Protein AF-A0AAW2UUD4-F1 (afdb_monomer_lite)

Foldseek 3Di:
DPVPVVVVVPPPVCVVVVVVVVVVVVVVVLVVQLVVLVVCLQPDDDDPPDDLVVLLVVLVVSVVSNVVSVSPDDPVVSVVSSD

Structure (mmCIF, N/CA/C/O backbone):
data_AF-A0AAW2UUD4-F1
#
_entry.id   AF-A0AAW2UUD4-F1
#
loop_
_atom_site.group_PDB
_atom_site.id
_atom_site.type_symbol
_atom_site.label_atom_id
_atom_site.label_alt_id
_atom_site.label_comp_id
_atom_site.label_asym_id
_atom_site.label_entity_id
_atom_site.label_seq_id
_atom_site.pdbx_PDB_ins_code
_atom_site.Cartn_x
_atom_site.Cartn_y
_atom_site.Cartn_z
_atom_site.occupancy
_atom_site.B_iso_or_equiv
_atom_site.auth_seq_id
_atom_site.auth_comp_id
_atom_site.auth_asym_id
_atom_site.auth_atom_id
_atom_site.pdbx_PDB_model_num
ATOM 1 N N . MET A 1 1 ? 43.288 19.122 -24.472 1.00 50.44 1 MET A N 1
ATOM 2 C CA . MET A 1 1 ? 43.135 18.081 -23.431 1.00 50.44 1 MET A CA 1
ATOM 3 C C . MET A 1 1 ? 41.669 17.685 -23.359 1.00 50.44 1 MET A C 1
ATOM 5 O O . MET A 1 1 ? 40.951 18.127 -22.474 1.00 50.44 1 MET A O 1
ATOM 9 N N . THR A 1 2 ? 41.202 16.925 -24.350 1.00 50.16 2 THR A N 1
ATOM 10 C CA . THR A 1 2 ? 39.768 16.612 -24.508 1.00 50.16 2 THR A CA 1
ATOM 11 C C . THR A 1 2 ? 39.555 15.235 -25.140 1.00 50.16 2 THR A C 1
ATOM 13 O O . THR A 1 2 ? 38.494 14.967 -25.694 1.00 50.16 2 THR A O 1
ATOM 16 N N . ASN A 1 3 ? 40.571 14.366 -25.090 1.00 56.78 3 ASN A N 1
ATOM 17 C CA . ASN A 1 3 ? 40.540 13.072 -25.769 1.00 56.78 3 ASN A CA 1
ATOM 18 C C . ASN A 1 3 ? 40.599 11.895 -24.801 1.00 56.78 3 ASN A C 1
ATOM 20 O O . ASN A 1 3 ? 40.099 10.835 -25.136 1.00 56.78 3 ASN A O 1
ATOM 24 N N . GLU A 1 4 ? 41.127 12.055 -23.592 1.00 54.59 4 GLU A N 1
ATOM 25 C CA . GLU A 1 4 ? 41.290 10.944 -22.653 1.00 54.59 4 GLU A CA 1
ATOM 26 C C . GLU A 1 4 ? 39.951 10.530 -22.030 1.00 54.59 4 GLU A C 1
ATOM 28 O O . GLU A 1 4 ? 39.638 9.345 -21.987 1.00 54.59 4 GLU A O 1
ATOM 33 N N . ILE A 1 5 ? 39.116 11.501 -21.637 1.00 54.44 5 ILE A N 1
ATOM 34 C CA . ILE A 1 5 ? 37.762 11.242 -21.113 1.00 54.44 5 ILE A CA 1
ATOM 35 C C . ILE A 1 5 ? 36.858 10.707 -22.228 1.00 54.44 5 ILE A C 1
ATOM 37 O O . ILE A 1 5 ? 36.159 9.717 -22.045 1.00 54.44 5 ILE A O 1
ATOM 41 N N . ARG A 1 6 ? 36.915 11.307 -23.421 1.00 51.56 6 ARG A N 1
ATOM 42 C CA . ARG A 1 6 ? 36.102 10.889 -24.570 1.00 51.56 6 ARG A CA 1
ATOM 43 C C . ARG A 1 6 ? 36.478 9.489 -25.072 1.00 51.56 6 ARG A C 1
ATOM 45 O O . ARG A 1 6 ? 35.593 8.697 -25.356 1.00 51.56 6 ARG A O 1
ATOM 52 N N . LYS A 1 7 ? 37.768 9.141 -25.074 1.00 56.75 7 LYS A N 1
ATOM 53 C CA . LYS A 1 7 ? 38.264 7.810 -25.462 1.00 56.75 7 LYS A CA 1
ATOM 54 C C . LYS A 1 7 ? 37.906 6.712 -24.453 1.00 56.75 7 LYS A C 1
ATOM 56 O O . LYS A 1 7 ? 37.838 5.551 -24.844 1.00 56.75 7 LYS A O 1
ATOM 61 N N . GLN A 1 8 ? 37.655 7.057 -23.185 1.00 54.72 8 GLN A N 1
ATOM 62 C CA . GLN A 1 8 ? 37.097 6.106 -22.215 1.00 54.72 8 GLN A CA 1
ATOM 63 C C . GLN A 1 8 ? 35.611 5.814 -22.464 1.00 54.72 8 GLN A C 1
ATOM 65 O O . GLN A 1 8 ? 35.186 4.696 -22.210 1.00 54.72 8 GLN A O 1
ATOM 70 N N . TYR A 1 9 ? 34.854 6.770 -23.012 1.00 53.41 9 TYR A N 1
ATOM 71 C CA . TYR A 1 9 ? 33.440 6.594 -23.370 1.00 53.41 9 TYR A CA 1
ATOM 72 C C . TYR A 1 9 ? 33.207 6.105 -24.816 1.00 53.41 9 TYR A C 1
ATOM 74 O O . TYR A 1 9 ? 32.123 5.618 -25.115 1.00 53.41 9 TYR A O 1
ATOM 82 N N . ASP A 1 10 ? 34.208 6.184 -25.702 1.00 52.56 10 ASP A N 1
ATOM 83 C CA . ASP A 1 10 ? 34.147 5.684 -27.094 1.00 52.56 10 ASP A CA 1
ATOM 84 C C . ASP A 1 10 ? 34.258 4.148 -27.209 1.00 52.56 10 ASP A C 1
ATOM 86 O O . ASP A 1 10 ? 34.219 3.594 -28.312 1.00 52.56 10 ASP A O 1
ATOM 90 N N . ARG A 1 11 ? 34.377 3.419 -26.092 1.00 60.50 11 ARG A N 1
ATOM 91 C CA . ARG A 1 11 ? 34.238 1.958 -26.099 1.00 60.50 11 ARG A CA 1
ATOM 92 C C . 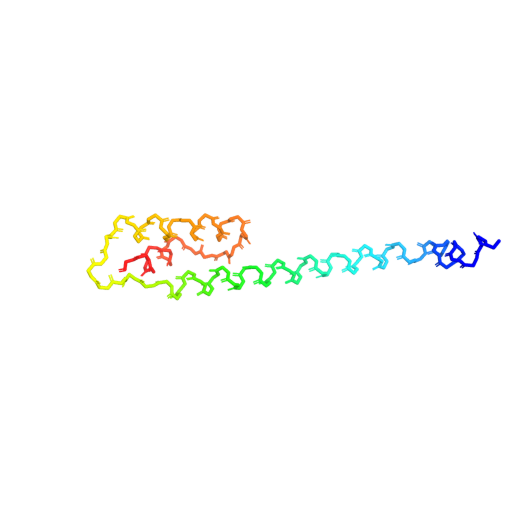ARG A 1 11 ? 32.749 1.642 -26.201 1.00 60.50 11 ARG A C 1
ATOM 94 O O . ARG A 1 11 ? 32.052 1.549 -25.201 1.00 60.50 11 ARG A O 1
ATOM 101 N N . LEU A 1 12 ? 32.260 1.487 -27.429 1.00 55.62 12 LEU A N 1
ATOM 102 C CA . LEU A 1 12 ? 30.879 1.093 -27.754 1.00 55.62 12 LEU A CA 1
ATOM 103 C C . LEU A 1 12 ? 30.387 -0.161 -26.991 1.00 55.62 12 LEU A C 1
ATOM 105 O O . LEU A 1 12 ? 29.179 -0.342 -26.849 1.00 55.62 12 LEU A O 1
ATOM 109 N N . ASP A 1 13 ? 31.300 -0.965 -26.437 1.00 58.62 13 ASP A N 1
ATOM 110 C CA . ASP A 1 13 ? 31.022 -2.100 -25.543 1.00 58.62 13 ASP A CA 1
ATOM 111 C C . ASP A 1 13 ? 30.508 -1.697 -24.137 1.00 58.62 13 ASP A C 1
ATOM 113 O O . ASP A 1 13 ? 29.905 -2.520 -23.447 1.00 58.62 13 ASP A O 1
ATOM 117 N N . ASP A 1 14 ? 30.680 -0.438 -23.712 1.00 66.94 14 ASP A N 1
ATOM 118 C CA . ASP A 1 14 ? 30.239 0.069 -22.400 1.00 66.94 14 ASP A CA 1
ATOM 119 C C . ASP A 1 14 ? 28.790 0.589 -22.400 1.00 66.94 14 ASP A C 1
ATOM 121 O O . ASP A 1 14 ? 28.149 0.636 -21.347 1.00 66.94 14 ASP A O 1
ATOM 125 N N . VAL A 1 15 ? 28.221 0.940 -23.561 1.00 76.56 15 VAL A N 1
ATOM 126 C CA . VAL A 1 15 ? 26.827 1.423 -23.649 1.00 76.56 15 VAL A CA 1
ATOM 127 C C . VAL A 1 15 ? 25.825 0.336 -23.226 1.00 76.56 15 VAL A C 1
ATOM 129 O O . VAL A 1 15 ? 24.971 0.623 -22.380 1.00 76.56 15 VAL A O 1
ATOM 132 N N . PRO A 1 16 ? 25.922 -0.922 -23.710 1.00 81.88 16 PRO A N 1
ATOM 133 C CA . PRO A 1 16 ? 25.076 -2.008 -23.218 1.00 81.88 16 PRO A CA 1
ATOM 134 C C . PRO A 1 16 ? 25.246 -2.260 -21.713 1.00 81.88 16 PRO A C 1
ATOM 136 O O . PRO A 1 16 ? 24.257 -2.496 -21.017 1.00 81.8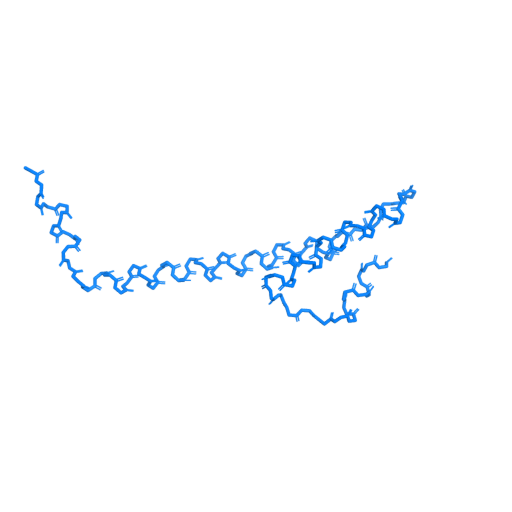8 16 PRO A O 1
ATOM 139 N N . LEU A 1 17 ? 26.476 -2.157 -21.196 1.00 83.25 17 LEU A N 1
ATOM 140 C CA . LEU A 1 17 ? 26.781 -2.333 -19.774 1.00 83.25 17 LEU A CA 1
ATOM 141 C C . LEU A 1 17 ? 26.174 -1.213 -18.911 1.00 83.25 17 LEU A C 1
ATOM 143 O O . LEU A 1 17 ? 25.608 -1.488 -17.852 1.00 83.25 17 LEU A O 1
ATOM 147 N N . MET A 1 18 ? 26.228 0.041 -19.367 1.00 82.81 18 MET A N 1
ATOM 148 C CA . MET A 1 18 ? 25.567 1.172 -18.707 1.00 82.81 18 MET A CA 1
ATOM 149 C C . MET A 1 18 ? 24.048 1.009 -18.689 1.00 82.81 18 MET A C 1
ATOM 151 O O . MET A 1 18 ? 23.431 1.207 -17.643 1.00 82.81 18 MET A O 1
ATOM 155 N N . VAL A 1 19 ? 23.438 0.609 -19.809 1.00 84.12 19 VAL A N 1
ATOM 156 C CA . VAL A 1 19 ? 21.989 0.356 -19.878 1.00 84.12 19 VAL A CA 1
ATOM 157 C C . VAL A 1 19 ? 21.589 -0.790 -18.947 1.00 84.12 19 VAL A C 1
ATOM 159 O O . VAL A 1 19 ? 20.566 -0.690 -18.266 1.00 84.12 19 VAL A O 1
ATOM 162 N N . LEU A 1 20 ? 22.391 -1.857 -18.873 1.00 84.44 20 LEU A N 1
ATOM 163 C CA . LEU A 1 20 ? 22.165 -2.964 -17.944 1.00 84.44 20 LEU A CA 1
ATOM 164 C C . LEU A 1 20 ? 22.216 -2.485 -16.489 1.00 84.44 20 LEU A C 1
ATOM 166 O O . LEU A 1 20 ? 21.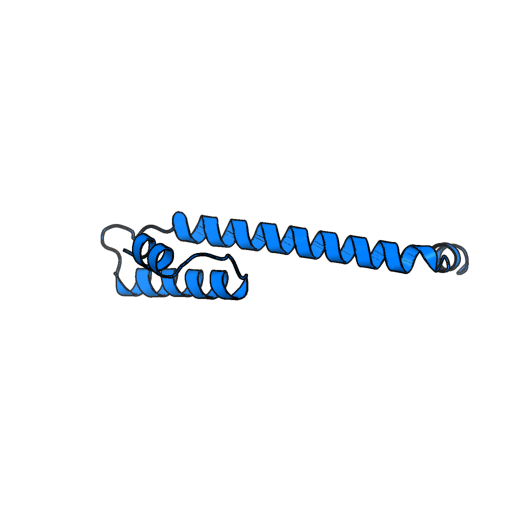266 -2.709 -15.745 1.00 84.44 20 LEU A O 1
ATOM 170 N N . ARG A 1 21 ? 23.265 -1.747 -16.110 1.00 81.50 21 ARG A N 1
ATOM 171 C CA . ARG A 1 21 ? 23.409 -1.178 -14.761 1.00 81.50 21 ARG A CA 1
ATOM 172 C C . ARG A 1 21 ? 22.261 -0.241 -14.405 1.00 81.50 21 ARG A C 1
ATOM 174 O O . ARG A 1 21 ? 21.751 -0.297 -13.292 1.00 81.50 21 ARG A O 1
ATOM 181 N N . MET A 1 22 ? 21.815 0.596 -15.342 1.00 81.06 22 MET A N 1
ATOM 182 C CA . MET A 1 22 ? 20.638 1.441 -15.136 1.00 81.06 22 MET A CA 1
ATOM 183 C C . MET A 1 22 ? 19.392 0.590 -14.888 1.00 81.06 22 MET A C 1
ATOM 185 O O . MET A 1 22 ? 18.697 0.822 -13.904 1.00 81.06 22 MET A O 1
ATOM 189 N N . LYS A 1 23 ? 19.127 -0.427 -15.721 1.00 82.25 23 LYS A N 1
ATOM 190 C CA . LYS A 1 23 ? 17.994 -1.347 -15.523 1.00 82.25 23 LYS A CA 1
ATOM 191 C C . LYS A 1 23 ? 18.052 -2.041 -14.164 1.00 82.25 23 LYS A C 1
ATOM 193 O O . LYS A 1 23 ? 17.033 -2.102 -13.487 1.00 82.25 23 LYS A O 1
ATOM 198 N N . GLU A 1 24 ? 19.216 -2.527 -13.746 1.00 81.81 24 GLU A N 1
ATOM 199 C CA . GLU A 1 24 ? 19.399 -3.152 -12.432 1.00 81.81 24 GLU A CA 1
ATOM 200 C C . GLU A 1 24 ? 19.086 -2.182 -11.293 1.00 81.81 24 GLU A C 1
ATOM 202 O O . GLU A 1 24 ? 18.337 -2.539 -10.384 1.00 81.81 24 GLU A O 1
ATOM 207 N N . VAL A 1 25 ? 19.588 -0.944 -11.366 1.00 80.25 25 VAL A N 1
ATOM 208 C CA . VAL A 1 25 ? 19.279 0.105 -10.385 1.00 80.25 25 VAL A CA 1
ATOM 209 C C . VAL A 1 25 ? 17.777 0.387 -10.354 1.00 80.25 25 VAL A C 1
ATOM 211 O O . VAL A 1 25 ? 17.195 0.360 -9.275 1.00 80.25 25 VAL A O 1
ATOM 214 N N . TYR A 1 26 ? 17.122 0.558 -11.508 1.00 77.81 26 TYR A N 1
ATOM 215 C CA . TYR A 1 26 ? 15.672 0.772 -11.571 1.00 77.81 26 TYR A CA 1
ATOM 216 C C . TYR A 1 26 ? 14.879 -0.411 -11.000 1.00 77.81 26 TYR A C 1
ATOM 218 O O . TYR A 1 26 ? 13.934 -0.194 -10.248 1.00 77.81 26 TYR A O 1
ATOM 226 N N . VAL A 1 27 ? 15.273 -1.656 -11.280 1.00 77.12 27 VAL A N 1
ATOM 227 C CA . VAL A 1 27 ? 14.618 -2.859 -10.733 1.00 77.12 27 VAL A CA 1
ATOM 228 C C . VAL A 1 27 ? 14.833 -2.983 -9.221 1.00 77.12 27 VAL A C 1
ATOM 230 O O . VAL A 1 27 ? 13.935 -3.403 -8.491 1.00 77.12 27 VAL A O 1
ATOM 233 N N . VAL A 1 28 ? 16.020 -2.641 -8.716 1.00 77.12 28 VAL A N 1
ATOM 234 C CA . VAL A 1 28 ? 16.296 -2.609 -7.272 1.00 77.12 28 VAL A CA 1
ATOM 235 C C . VAL A 1 28 ? 15.480 -1.509 -6.594 1.00 77.12 28 VAL A C 1
ATOM 237 O O . VAL A 1 28 ? 14.855 -1.780 -5.570 1.00 77.12 28 VAL A O 1
ATOM 240 N N . SER A 1 29 ? 15.425 -0.312 -7.179 1.00 77.94 29 SER A N 1
ATOM 241 C CA . SER A 1 29 ? 14.589 0.789 -6.698 1.00 77.94 29 SER A CA 1
ATOM 242 C C . SER A 1 29 ? 13.109 0.416 -6.702 1.00 77.94 29 SER A C 1
ATOM 244 O O . SER A 1 29 ? 12.430 0.648 -5.709 1.00 77.94 29 SER A O 1
ATOM 246 N N . ASP A 1 30 ? 12.618 -0.234 -7.755 1.00 86.38 30 ASP A N 1
ATOM 247 C CA . ASP A 1 30 ? 11.240 -0.715 -7.848 1.00 86.38 30 ASP A CA 1
ATOM 248 C C . ASP A 1 30 ? 10.908 -1.741 -6.751 1.00 86.38 30 ASP A C 1
ATOM 250 O O . ASP A 1 30 ? 9.914 -1.600 -6.035 1.00 86.38 30 ASP A O 1
ATOM 254 N N . ARG A 1 31 ? 11.786 -2.730 -6.530 1.00 90.56 31 ARG A N 1
ATOM 255 C CA . ARG A 1 31 ? 11.633 -3.701 -5.431 1.00 90.56 31 ARG A CA 1
ATOM 256 C C . ARG A 1 31 ? 11.644 -3.028 -4.063 1.00 90.56 31 ARG A C 1
ATOM 258 O O . ARG A 1 31 ? 10.835 -3.374 -3.203 1.00 90.56 31 ARG A O 1
ATOM 265 N N . HIS A 1 32 ? 12.544 -2.070 -3.857 1.00 92.81 32 HIS A N 1
ATOM 266 C CA . HIS A 1 32 ? 12.612 -1.318 -2.610 1.00 92.81 32 HIS A CA 1
ATOM 267 C C . HIS A 1 32 ? 11.341 -0.492 -2.380 1.00 92.81 32 HIS A C 1
ATOM 269 O O . HIS A 1 32 ? 10.793 -0.510 -1.279 1.00 92.81 32 HIS A O 1
ATOM 275 N N . ASN A 1 33 ? 10.833 0.169 -3.421 1.00 93.06 33 ASN A N 1
ATOM 276 C CA . ASN A 1 33 ? 9.611 0.964 -3.365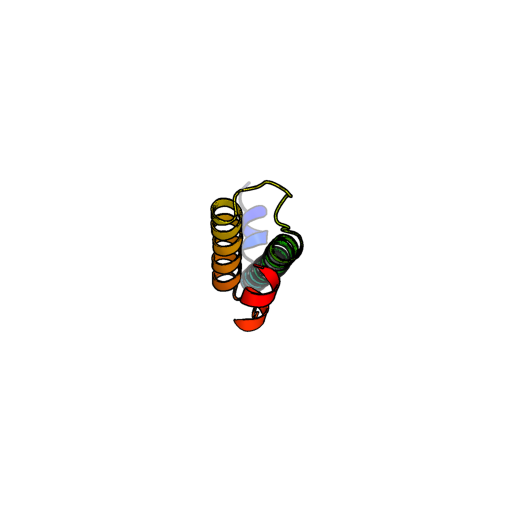 1.00 93.06 33 ASN A CA 1
ATOM 2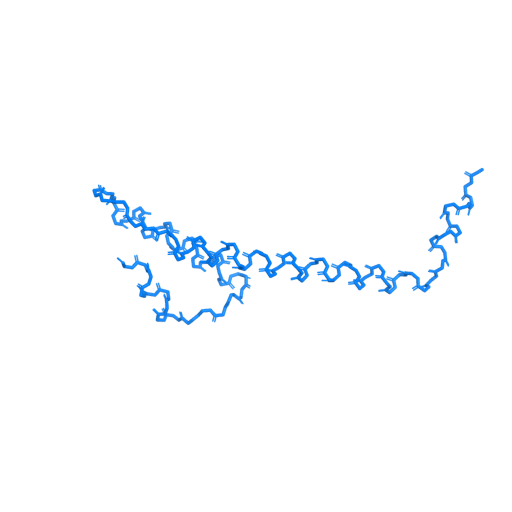77 C C . ASN A 1 33 ? 8.388 0.096 -3.057 1.00 93.06 33 ASN A C 1
ATOM 279 O O . ASN A 1 33 ? 7.617 0.441 -2.159 1.00 93.06 33 ASN A O 1
ATOM 283 N N . ARG A 1 34 ? 8.251 -1.059 -3.724 1.00 94.94 34 ARG A N 1
ATOM 284 C CA . ARG A 1 34 ? 7.214 -2.058 -3.419 1.00 94.94 34 ARG A CA 1
ATOM 285 C C . ARG A 1 34 ? 7.275 -2.510 -1.968 1.00 94.94 34 ARG A C 1
ATOM 287 O O . ARG A 1 34 ? 6.260 -2.482 -1.275 1.00 94.94 34 ARG A O 1
ATOM 294 N N . TYR A 1 35 ? 8.462 -2.871 -1.482 1.00 95.25 35 TYR A N 1
ATOM 295 C CA . TYR A 1 35 ? 8.645 -3.284 -0.092 1.00 95.25 35 TYR A CA 1
ATOM 296 C C . TYR A 1 35 ? 8.275 -2.169 0.894 1.00 95.25 35 TYR A C 1
ATOM 298 O O . TYR A 1 35 ? 7.545 -2.412 1.853 1.00 95.25 35 TYR A O 1
ATOM 306 N N . ALA A 1 36 ? 8.739 -0.941 0.658 1.00 96.50 36 ALA A N 1
ATOM 307 C CA . ALA A 1 36 ? 8.462 0.195 1.529 1.00 96.50 36 ALA A CA 1
ATOM 308 C C . ALA A 1 36 ? 6.963 0.526 1.585 1.00 96.50 36 ALA A C 1
ATOM 310 O O . ALA A 1 36 ? 6.429 0.733 2.676 1.00 96.50 36 ALA A O 1
ATOM 311 N N . ALA A 1 37 ? 6.279 0.529 0.436 1.00 96.62 37 ALA A N 1
ATOM 312 C CA . ALA A 1 37 ? 4.835 0.739 0.360 1.00 96.62 37 ALA A CA 1
ATOM 313 C C . ALA A 1 37 ? 4.067 -0.382 1.076 1.00 96.62 37 ALA A C 1
ATOM 315 O O . ALA A 1 37 ? 3.217 -0.099 1.917 1.00 96.62 37 ALA A O 1
ATOM 316 N N . THR A 1 38 ? 4.439 -1.643 0.830 1.00 96.56 38 THR A N 1
ATOM 317 C CA . THR A 1 38 ? 3.787 -2.816 1.439 1.00 96.56 38 THR A CA 1
ATOM 318 C C . THR A 1 38 ? 3.948 -2.778 2.956 1.00 96.56 38 THR A C 1
ATOM 320 O O . THR A 1 38 ? 2.988 -2.913 3.710 1.00 96.56 38 THR A O 1
ATOM 323 N N . LYS A 1 39 ? 5.162 -2.483 3.431 1.00 96.94 39 LYS A N 1
ATOM 324 C CA . LYS A 1 39 ? 5.451 -2.318 4.855 1.00 96.94 39 LYS A CA 1
ATOM 325 C C . LYS A 1 39 ? 4.645 -1.179 5.483 1.00 96.94 39 LYS A C 1
ATOM 327 O O . LYS A 1 39 ? 4.201 -1.326 6.618 1.00 96.94 39 LYS A O 1
ATOM 332 N N . ALA A 1 40 ? 4.487 -0.049 4.793 1.00 96.88 40 ALA A N 1
ATOM 333 C CA . ALA A 1 40 ? 3.696 1.076 5.287 1.00 96.88 40 ALA A CA 1
ATOM 334 C C . ALA A 1 40 ? 2.204 0.727 5.384 1.00 96.88 40 ALA A C 1
ATOM 336 O O . ALA A 1 40 ? 1.577 1.071 6.384 1.00 96.88 40 ALA A O 1
ATOM 337 N N . PHE A 1 41 ? 1.670 0.003 4.398 1.00 97.00 41 PHE A N 1
ATOM 338 C CA . PHE A 1 41 ? 0.293 -0.490 4.389 1.00 97.00 41 PHE A CA 1
ATOM 339 C C . PHE A 1 41 ? 0.003 -1.379 5.602 1.00 97.00 41 PHE A C 1
ATOM 341 O O . PHE A 1 41 ? -0.790 -1.001 6.457 1.00 97.00 41 PHE A O 1
ATOM 348 N N . PHE A 1 42 ? 0.756 -2.468 5.781 1.00 95.62 42 PHE A N 1
ATOM 349 C CA . PHE A 1 42 ? 0.548 -3.393 6.906 1.00 95.62 42 PHE A CA 1
ATOM 350 C C . PHE A 1 42 ? 0.820 -2.787 8.290 1.00 95.62 42 PHE A C 1
ATOM 352 O O . PHE A 1 42 ? 0.300 -3.264 9.300 1.00 95.62 42 PHE A O 1
ATOM 359 N N . ARG A 1 43 ? 1.669 -1.757 8.374 1.00 95.81 43 ARG A N 1
ATOM 360 C CA . ARG A 1 43 ? 1.972 -1.074 9.641 1.00 95.81 43 ARG A CA 1
ATOM 361 C C . ARG A 1 43 ? 1.001 0.041 9.985 1.00 95.81 43 ARG A C 1
ATOM 363 O O . ARG A 1 43 ? 1.022 0.505 11.125 1.00 95.81 43 ARG A O 1
ATOM 370 N N . THR A 1 44 ? 0.207 0.511 9.031 1.00 94.94 44 THR A N 1
ATOM 371 C CA . THR A 1 44 ? -0.760 1.566 9.307 1.00 94.94 44 THR A CA 1
ATOM 372 C C . THR A 1 44 ? -1.883 0.969 10.142 1.00 94.94 44 THR A C 1
ATOM 374 O O . THR A 1 44 ? -2.558 0.035 9.730 1.00 94.94 44 THR A O 1
ATOM 377 N N . LYS A 1 45 ? -2.042 1.489 11.357 1.00 92.00 45 LYS A N 1
ATOM 378 C CA . LYS A 1 45 ? -3.121 1.129 12.271 1.00 92.00 45 LYS A CA 1
ATOM 379 C C . LYS A 1 45 ? -3.958 2.359 12.547 1.00 92.00 45 LYS A C 1
ATOM 381 O O . LYS A 1 45 ? -3.412 3.461 12.658 1.00 92.00 45 LYS A O 1
ATOM 386 N N . MET A 1 46 ? -5.263 2.154 12.666 1.00 92.94 46 MET A N 1
ATOM 387 C CA . MET A 1 46 ? -6.152 3.213 13.105 1.00 92.94 46 MET A CA 1
ATOM 388 C C . MET A 1 46 ? -5.813 3.555 14.555 1.00 92.94 46 MET A C 1
ATOM 390 O O . MET A 1 46 ? -5.686 2.675 15.405 1.00 92.94 46 MET A O 1
ATOM 394 N N . THR A 1 47 ? -5.602 4.837 14.833 1.00 91.12 47 THR A N 1
ATOM 395 C CA . THR A 1 47 ? -5.362 5.299 16.201 1.00 91.12 47 THR A CA 1
ATOM 396 C C . THR A 1 47 ? -6.689 5.321 16.954 1.00 91.12 47 THR A C 1
ATOM 398 O O . THR A 1 47 ? -7.706 5.743 16.401 1.00 91.12 47 THR A O 1
ATOM 401 N N . GLU A 1 48 ? -6.698 4.872 18.207 1.00 92.56 48 GLU A N 1
ATOM 402 C CA . GLU A 1 48 ? -7.902 4.914 19.039 1.00 92.56 48 GLU A CA 1
ATOM 403 C C . GLU A 1 48 ? -8.437 6.352 19.144 1.00 92.56 48 GLU A C 1
ATOM 405 O O . GLU A 1 48 ? -7.672 7.306 19.294 1.00 92.56 48 GLU A O 1
ATOM 410 N N . GLY A 1 49 ? -9.751 6.517 18.980 1.00 92.50 49 GLY A N 1
ATOM 411 C CA . GLY A 1 49 ? -10.403 7.830 18.950 1.00 92.50 49 GLY A CA 1
ATOM 412 C C . GLY A 1 49 ? -10.191 8.644 17.664 1.00 92.50 49 GLY A C 1
ATOM 413 O O . GLY A 1 49 ? -10.702 9.760 17.572 1.00 92.50 49 GLY A O 1
ATOM 414 N N . SER A 1 50 ? -9.473 8.124 16.659 1.00 90.56 50 SER A N 1
ATOM 415 C CA . SER A 1 50 ? -9.334 8.788 15.354 1.00 90.56 50 SER A CA 1
ATOM 416 C C . SER A 1 50 ? -10.536 8.544 14.432 1.00 90.56 50 SER A C 1
ATOM 418 O O . SER A 1 50 ? -11.292 7.586 14.590 1.00 90.56 50 SER A O 1
ATOM 420 N N . SER A 1 51 ? -10.730 9.438 13.456 1.00 94.69 51 SER A N 1
ATOM 421 C CA . SER A 1 51 ? -11.809 9.316 12.470 1.00 94.69 51 SER A CA 1
ATOM 422 C C . SER A 1 51 ? -11.563 8.140 11.523 1.00 94.69 51 SER A C 1
ATOM 424 O O . SER A 1 51 ? -10.554 8.113 10.813 1.00 94.69 51 SER A O 1
ATOM 426 N N . VAL A 1 52 ? -12.546 7.239 11.434 1.00 92.56 52 VAL A N 1
ATOM 427 C CA . VAL A 1 52 ? -12.572 6.131 10.462 1.00 92.56 52 VAL A CA 1
ATOM 428 C C . VAL A 1 52 ? -12.435 6.649 9.031 1.00 92.56 52 VAL A C 1
ATOM 430 O O . VAL A 1 52 ? -11.724 6.060 8.226 1.00 92.56 52 VAL A O 1
ATOM 433 N N . GLN A 1 53 ? -13.055 7.789 8.712 1.00 94.62 53 GLN A N 1
ATOM 434 C CA . GLN A 1 53 ? -12.970 8.384 7.378 1.00 94.62 53 GLN A CA 1
ATOM 435 C C . GLN A 1 53 ? -11.546 8.870 7.065 1.00 94.62 53 GLN A C 1
ATOM 437 O O . GLN A 1 53 ? -11.054 8.650 5.961 1.00 94.62 53 GLN A O 1
ATOM 442 N N . SER A 1 54 ? -10.856 9.464 8.043 1.00 93.88 54 SER A N 1
ATOM 443 C CA . SER A 1 54 ? -9.453 9.874 7.889 1.00 93.88 54 SER A CA 1
ATOM 444 C C . SER A 1 54 ? -8.527 8.667 7.696 1.00 93.88 54 SER A C 1
ATOM 446 O O . SER A 1 54 ? -7.678 8.663 6.802 1.00 93.88 54 SER A O 1
ATOM 448 N N . HIS A 1 55 ? -8.733 7.606 8.483 1.00 94.88 55 HIS A N 1
ATOM 449 C CA . HIS A 1 55 ? -8.003 6.346 8.325 1.00 94.88 55 HIS A CA 1
ATOM 450 C C . HIS A 1 55 ? -8.266 5.701 6.958 1.00 94.88 55 HIS A C 1
ATOM 452 O O . HIS A 1 55 ? -7.317 5.340 6.268 1.00 94.88 55 HIS A O 1
ATOM 458 N N . GLY A 1 56 ? -9.524 5.650 6.515 1.00 94.00 56 GLY A N 1
ATOM 459 C CA . GLY A 1 56 ? -9.913 5.106 5.213 1.00 94.00 56 GLY A CA 1
ATOM 460 C C . GLY A 1 56 ? -9.256 5.835 4.040 1.00 94.00 56 GLY A C 1
ATOM 461 O O . GLY A 1 56 ? -8.699 5.185 3.161 1.00 94.00 56 GLY A O 1
ATOM 462 N N . VAL A 1 57 ? -9.227 7.174 4.053 1.00 95.75 57 VAL A N 1
ATOM 463 C CA . VAL A 1 57 ? -8.523 7.969 3.024 1.00 95.75 57 VAL A CA 1
ATOM 464 C C . VAL A 1 57 ? -7.028 7.650 3.008 1.00 95.75 57 VAL A C 1
ATOM 466 O O . VAL A 1 57 ? -6.437 7.472 1.943 1.00 95.75 57 VAL A O 1
ATOM 469 N N . LYS A 1 58 ? -6.404 7.529 4.186 1.00 95.62 58 LYS A N 1
ATOM 470 C CA . LYS A 1 58 ? -4.989 7.161 4.285 1.00 95.62 58 LYS A CA 1
ATOM 471 C C . LYS A 1 58 ? -4.735 5.757 3.735 1.00 95.62 58 LYS A C 1
ATOM 473 O O . LYS A 1 58 ? -3.774 5.572 2.991 1.00 95.62 58 LYS A O 1
ATOM 478 N N . MET A 1 59 ? -5.578 4.785 4.069 1.00 96.38 59 MET A N 1
ATOM 479 C CA . MET A 1 59 ? -5.431 3.425 3.562 1.00 96.38 59 MET A CA 1
ATOM 480 C C . MET A 1 59 ? -5.643 3.360 2.049 1.00 96.38 59 MET A C 1
ATOM 482 O O . MET A 1 59 ? -4.820 2.755 1.369 1.00 96.38 59 MET A O 1
ATOM 486 N N . LEU A 1 60 ? -6.649 4.057 1.512 1.00 95.44 60 LEU A N 1
ATOM 487 C CA . LEU A 1 60 ? -6.893 4.144 0.070 1.00 95.44 60 LEU A CA 1
ATOM 488 C C . LEU A 1 60 ? -5.663 4.671 -0.681 1.00 95.44 60 LEU A C 1
ATOM 490 O O . LEU A 1 60 ? -5.217 4.044 -1.636 1.00 95.44 60 LEU A O 1
ATOM 494 N N . SER A 1 61 ? -5.032 5.736 -0.177 1.00 96.81 61 SER A N 1
ATOM 495 C CA . SER A 1 61 ? -3.810 6.279 -0.790 1.00 96.81 61 SER A CA 1
ATOM 496 C C . SER A 1 61 ? -2.633 5.285 -0.809 1.00 96.81 61 SER A C 1
ATOM 498 O O . SER A 1 61 ? -1.764 5.344 -1.679 1.00 96.81 61 SER A O 1
ATOM 500 N N . LEU A 1 62 ? -2.582 4.350 0.150 1.00 96.88 62 LEU A N 1
ATOM 501 C CA . LEU A 1 62 ? -1.582 3.280 0.170 1.00 96.88 62 LEU A CA 1
ATOM 502 C C . LEU A 1 62 ? -1.938 2.150 -0.804 1.00 96.88 62 LEU A C 1
ATOM 504 O O . LEU A 1 62 ? -1.020 1.589 -1.401 1.00 96.88 62 LEU A O 1
ATOM 508 N N . VAL A 1 63 ? -3.227 1.837 -0.978 1.00 96.38 63 VAL A N 1
ATOM 509 C CA . VAL A 1 63 ? -3.711 0.868 -1.978 1.00 96.38 63 VAL A CA 1
ATOM 510 C C . VAL A 1 63 ? -3.363 1.345 -3.383 1.00 96.38 63 VAL A C 1
ATOM 512 O O . VAL A 1 63 ? -2.661 0.629 -4.090 1.00 96.38 63 VAL A O 1
ATOM 515 N N . GLU A 1 64 ? -3.731 2.579 -3.738 1.00 96.06 64 GLU A N 1
ATOM 516 C CA . GLU A 1 64 ? -3.425 3.178 -5.048 1.00 96.06 64 GLU A CA 1
ATOM 517 C C . GLU A 1 64 ? -1.919 3.116 -5.346 1.00 96.06 64 GLU A C 1
ATOM 519 O O . GLU A 1 64 ? -1.484 2.651 -6.399 1.00 96.06 64 GLU A O 1
ATOM 524 N N . LYS A 1 65 ? -1.086 3.469 -4.358 1.00 96.06 65 LYS A N 1
ATOM 525 C CA . LYS A 1 65 ? 0.373 3.377 -4.485 1.00 96.06 65 LYS A CA 1
ATOM 526 C C . LYS A 1 65 ? 0.869 1.944 -4.714 1.00 96.06 65 LYS A C 1
ATOM 528 O O . LYS A 1 65 ? 1.879 1.743 -5.389 1.00 96.06 65 LYS A O 1
ATOM 533 N N . LEU A 1 66 ? 0.234 0.946 -4.104 1.00 96.12 66 LEU A N 1
ATOM 534 C CA . LEU A 1 66 ? 0.600 -0.461 -4.273 1.00 96.12 66 LEU A CA 1
ATOM 535 C C . LEU A 1 66 ? 0.163 -1.010 -5.636 1.00 96.12 66 LEU A C 1
ATOM 537 O O . LEU A 1 66 ? 0.901 -1.813 -6.213 1.00 96.12 66 LEU A O 1
ATOM 541 N N . GLU A 1 67 ? -0.976 -0.557 -6.157 1.00 94.75 67 GLU A N 1
ATOM 542 C CA . GLU A 1 67 ? -1.440 -0.868 -7.513 1.00 94.75 67 GLU A CA 1
ATOM 543 C C . GLU A 1 67 ? -0.499 -0.282 -8.572 1.00 94.75 67 GLU A C 1
ATOM 545 O O . GLU A 1 67 ? -0.035 -1.018 -9.448 1.00 94.75 67 GLU A O 1
ATOM 550 N N . ASP A 1 68 ? -0.109 0.990 -8.429 1.00 94.62 68 ASP A N 1
ATOM 551 C CA . ASP A 1 68 ? 0.861 1.660 -9.308 1.00 94.62 68 ASP A CA 1
ATOM 552 C C . ASP A 1 68 ? 2.201 0.915 -9.358 1.00 94.62 68 ASP A C 1
ATOM 554 O O . ASP A 1 68 ? 2.820 0.748 -10.414 1.00 94.62 68 ASP A O 1
ATOM 558 N N . LEU A 1 69 ? 2.642 0.422 -8.199 1.00 94.44 69 LEU A N 1
ATOM 559 C CA . LEU A 1 69 ? 3.870 -0.354 -8.059 1.00 94.44 69 LEU A CA 1
ATOM 560 C C . LEU A 1 69 ? 3.703 -1.830 -8.444 1.00 94.44 69 LEU A C 1
ATOM 562 O O . LEU A 1 69 ? 4.676 -2.580 -8.367 1.00 94.44 69 LEU A O 1
ATOM 566 N N . LYS A 1 70 ? 2.501 -2.275 -8.838 1.00 93.94 70 LYS A N 1
ATOM 567 C CA . LYS A 1 70 ? 2.181 -3.677 -9.156 1.00 93.94 70 LYS A CA 1
ATOM 568 C C . LYS A 1 70 ? 2.661 -4.628 -8.058 1.00 93.94 70 LYS A C 1
ATOM 570 O O . LYS A 1 70 ? 3.339 -5.625 -8.320 1.00 93.94 70 LYS A O 1
ATOM 575 N N . ALA A 1 71 ? 2.350 -4.287 -6.806 1.00 91.06 71 ALA A N 1
ATOM 576 C CA . ALA A 1 71 ? 2.790 -5.041 -5.635 1.00 91.06 71 ALA A CA 1
ATOM 577 C C . ALA A 1 71 ? 2.254 -6.484 -5.608 1.00 91.06 71 ALA A C 1
ATOM 579 O O . ALA A 1 71 ? 2.895 -7.347 -5.011 1.00 91.06 71 ALA A O 1
ATOM 580 N N . GLY A 1 72 ? 1.141 -6.753 -6.302 1.00 91.38 72 GLY A N 1
ATOM 581 C CA . GLY A 1 72 ? 0.600 -8.101 -6.491 1.00 91.38 72 GLY A CA 1
ATOM 582 C C . GLY A 1 72 ? -0.192 -8.633 -5.297 1.00 91.38 72 GLY A C 1
ATOM 583 O O . GLY A 1 72 ? -0.239 -9.845 -5.114 1.00 91.38 72 GLY A O 1
ATOM 584 N N . LEU A 1 73 ? -0.769 -7.746 -4.481 1.00 92.62 73 LEU A N 1
ATOM 585 C CA . LEU A 1 73 ? -1.729 -8.132 -3.447 1.00 92.62 73 LEU A CA 1
ATOM 586 C C . LEU A 1 73 ? -3.105 -8.346 -4.081 1.00 92.62 73 LEU A C 1
ATOM 588 O O . LEU A 1 73 ? -3.466 -7.657 -5.035 1.00 92.62 73 LEU A O 1
ATOM 592 N N . ASP A 1 74 ? -3.852 -9.310 -3.560 1.00 93.56 74 ASP A N 1
ATOM 593 C CA . ASP A 1 74 ? -5.240 -9.535 -3.941 1.00 93.56 74 ASP A CA 1
ATOM 594 C C . ASP A 1 74 ? -6.188 -8.570 -3.207 1.00 93.56 74 ASP A C 1
ATOM 596 O O . ASP A 1 74 ? -5.839 -7.952 -2.196 1.00 93.56 74 ASP A O 1
ATOM 600 N N . ASN A 1 75 ? -7.405 -8.440 -3.736 1.00 91.06 75 ASN A N 1
ATOM 601 C CA . ASN A 1 75 ? -8.412 -7.525 -3.201 1.00 91.06 75 ASN A CA 1
ATOM 602 C C . ASN A 1 75 ? -8.840 -7.878 -1.772 1.00 91.06 75 ASN A C 1
ATOM 604 O O . ASN A 1 75 ? -9.117 -6.968 -0.990 1.00 91.06 75 ASN A O 1
ATOM 608 N N . ASP A 1 76 ? -8.856 -9.163 -1.420 1.00 93.44 76 ASP A N 1
ATOM 609 C CA . ASP A 1 76 ? -9.273 -9.608 -0.092 1.00 93.44 76 ASP A CA 1
ATOM 610 C C . ASP A 1 76 ? -8.215 -9.198 0.944 1.00 93.44 76 ASP A C 1
ATOM 612 O O . ASP A 1 76 ? -8.554 -8.618 1.974 1.00 93.44 76 ASP A O 1
ATOM 616 N N . THR A 1 77 ? -6.924 -9.328 0.609 1.00 92.94 77 THR A N 1
ATOM 617 C CA . THR A 1 77 ? -5.817 -8.816 1.435 1.00 92.94 77 THR A CA 1
ATOM 618 C C . THR A 1 77 ? -5.937 -7.311 1.698 1.00 92.94 77 THR A C 1
ATOM 620 O O . THR A 1 77 ? -5.633 -6.851 2.801 1.00 92.94 77 THR A O 1
ATOM 623 N N . TYR A 1 78 ? -6.365 -6.509 0.716 1.00 92.62 78 TYR A N 1
ATOM 624 C CA . TYR A 1 78 ? -6.577 -5.079 0.953 1.00 92.62 78 TYR A CA 1
ATOM 625 C C . TYR A 1 78 ? -7.703 -4.837 1.961 1.00 92.62 78 TYR A C 1
ATOM 627 O O . TYR A 1 78 ? -7.526 -4.054 2.895 1.00 92.62 78 TYR A O 1
ATOM 635 N N . ILE A 1 79 ? -8.834 -5.524 1.795 1.00 91.62 79 ILE A N 1
ATOM 636 C CA . ILE A 1 79 ? -10.011 -5.393 2.663 1.00 91.62 79 ILE A CA 1
ATOM 637 C C . ILE A 1 79 ? -9.674 -5.795 4.104 1.00 91.62 79 ILE A C 1
ATOM 639 O O . ILE A 1 79 ? -9.980 -5.041 5.030 1.00 91.62 79 ILE A O 1
ATOM 643 N N . ASP A 1 80 ? -8.974 -6.915 4.285 1.00 91.50 80 ASP A N 1
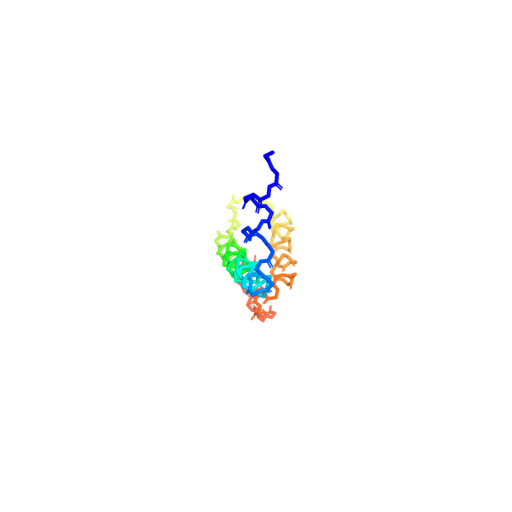ATOM 644 C CA . ASP A 1 80 ? -8.609 -7.462 5.596 1.00 91.50 80 ASP A CA 1
ATOM 645 C C . ASP A 1 80 ? -7.701 -6.535 6.417 1.00 91.50 80 ASP A C 1
ATOM 647 O O . ASP A 1 80 ? -7.697 -6.589 7.646 1.00 91.50 80 ASP A O 1
ATOM 651 N N . VAL A 1 81 ? -6.903 -5.691 5.756 1.00 91.00 81 VAL A N 1
ATOM 652 C CA . VAL A 1 81 ? -5.922 -4.817 6.422 1.00 91.00 81 VAL A CA 1
ATOM 653 C C . VAL A 1 81 ? -6.471 -3.412 6.685 1.00 91.00 81 VAL A C 1
ATOM 655 O O . VAL A 1 81 ? -5.975 -2.725 7.579 1.00 91.00 81 VAL A O 1
ATOM 658 N N . ILE A 1 82 ? -7.458 -2.959 5.902 1.00 87.62 82 ILE A N 1
ATOM 659 C CA . ILE A 1 82 ? -8.075 -1.629 6.050 1.00 87.62 82 ILE A CA 1
ATOM 660 C C . ILE A 1 82 ? -8.868 -1.515 7.358 1.00 87.62 82 ILE A C 1
ATOM 662 O O . ILE A 1 82 ? -8.843 -0.443 7.978 1.00 87.62 82 ILE A O 1
ATOM 666 N N . LEU A 1 83 ? -9.553 -2.598 7.739 1.00 73.06 83 LEU A N 1
ATOM 667 C CA . LEU A 1 83 ? -10.382 -2.718 8.943 1.00 73.06 83 LEU A CA 1
ATOM 668 C C . LEU A 1 83 ? -9.537 -2.869 10.221 1.00 73.06 83 LEU A C 1
ATOM 670 O O . LEU A 1 83 ? -9.967 -2.300 11.251 1.00 73.06 83 LEU A O 1
#

Secondary structure (DSSP, 8-state):
--SHHHHHH--TTHHHHHHHHHHHHHHHHHHHHHHHHHHHHHH--PPTT--HHHHHHHHHHHHHHHHHTT----HHHHHHHH-

Organism: NCBI:txid2727402

Radius of gyration: 21.45 Å; chains: 1; bounding box: 56×28×47 Å

pLDDT: mean 84.77, std 14.49, range [50.16, 97.0]

Sequence (83 aa):
MTNEIRKQYDRLDDVPLMVLRMKEVYVVSDRHNRYAATKAFFRTKMTEGSSVQSHGVKMLSLVEKLEDLKAGLDNDTYIDVIL